Protein AF-A0A6J4FCR2-F1 (afdb_monomer_lite)

Secondary structure (DSSP, 8-state):
-----EEEEEETTTTEEEEEEEE--TT-SSPEEEETTT--EEE----SSTTSS-PPP--------

pLDDT: mean 71.83, std 17.93, range [42.75, 92.62]

Sequence (65 aa):
MYDHDDEFHHCPQCQRRTRHRVSRGERKLADALWCQTCYHVHMRAQTEAASATARPPHRQADRAA

Structure (mmCIF, N/CA/C/O backbone):
data_AF-A0A6J4FCR2-F1
#
_entry.id   AF-A0A6J4FCR2-F1
#
loop_
_atom_site.group_PDB
_atom_site.id
_atom_site.type_symbol
_atom_site.label_atom_id
_atom_site.label_alt_id
_atom_site.label_comp_id
_atom_site.label_asym_id
_atom_site.label_entity_id
_atom_site.label_seq_id
_atom_site.pdbx_PDB_ins_code
_atom_site.Cartn_x
_atom_site.Cartn_y
_atom_site.Cartn_z
_atom_site.occupancy
_atom_site.B_iso_or_equiv
_atom_site.auth_seq_id
_atom_site.auth_comp_id
_atom_site.auth_asym_id
_atom_site.auth_atom_id
_atom_site.pdbx_PDB_model_num
ATOM 1 N N . MET A 1 1 ? 24.341 1.717 4.009 1.00 43.06 1 MET A N 1
ATOM 2 C CA . MET A 1 1 ? 23.187 1.786 4.925 1.00 43.06 1 MET A CA 1
ATOM 3 C C . MET A 1 1 ? 21.986 1.411 4.075 1.00 43.06 1 MET A C 1
ATOM 5 O O . MET A 1 1 ? 21.679 2.168 3.169 1.00 43.06 1 MET A O 1
ATOM 9 N N . TYR A 1 2 ? 21.457 0.189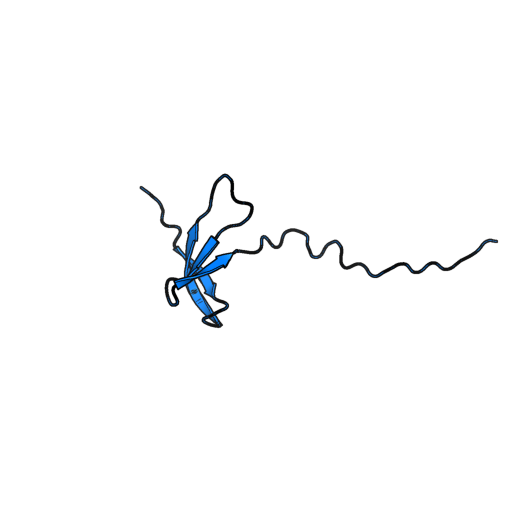 4.192 1.00 49.31 2 TYR A N 1
ATOM 10 C CA . TYR A 1 2 ? 20.329 -0.228 3.351 1.00 49.31 2 TYR A CA 1
ATOM 11 C C . TYR A 1 2 ? 19.097 0.509 3.852 1.00 49.31 2 TYR A C 1
ATOM 13 O O . TYR A 1 2 ? 18.538 0.121 4.876 1.00 49.31 2 TYR A O 1
ATOM 21 N N . ASP A 1 3 ? 18.751 1.596 3.173 1.00 52.91 3 ASP A N 1
ATOM 22 C CA . ASP A 1 3 ? 17.501 2.311 3.370 1.00 52.91 3 ASP A CA 1
ATOM 23 C C . ASP A 1 3 ? 16.375 1.287 3.200 1.00 52.91 3 ASP A C 1
ATOM 25 O O . ASP A 1 3 ? 16.234 0.641 2.160 1.00 52.91 3 ASP A O 1
ATOM 29 N N . HIS A 1 4 ? 15.711 0.955 4.301 1.00 61.47 4 HIS A N 1
ATOM 30 C CA . HIS A 1 4 ? 14.492 0.175 4.225 1.00 61.47 4 HIS A CA 1
ATOM 31 C C . HIS A 1 4 ? 13.419 1.225 3.986 1.00 61.47 4 HIS A C 1
ATOM 33 O O . HIS A 1 4 ? 12.956 1.824 4.952 1.00 61.47 4 HIS A O 1
ATOM 39 N N . ASP A 1 5 ? 13.081 1.473 2.718 1.00 73.00 5 ASP A N 1
ATOM 40 C CA . ASP A 1 5 ? 11.977 2.350 2.329 1.00 73.00 5 ASP A CA 1
ATOM 41 C C . ASP A 1 5 ? 10.663 1.772 2.894 1.00 73.00 5 ASP A C 1
ATOM 43 O O . ASP A 1 5 ? 9.952 0.988 2.258 1.00 73.00 5 ASP A O 1
ATOM 47 N N . ASP A 1 6 ? 10.381 2.059 4.162 1.00 81.94 6 ASP A N 1
ATOM 48 C CA . ASP A 1 6 ? 9.138 1.729 4.844 1.00 81.94 6 ASP A CA 1
ATOM 49 C C . ASP A 1 6 ? 8.129 2.856 4.568 1.00 81.94 6 ASP A C 1
ATOM 51 O O . ASP A 1 6 ? 8.165 3.918 5.187 1.00 81.94 6 ASP A O 1
ATOM 55 N N . GLU A 1 7 ? 7.186 2.617 3.658 1.00 88.31 7 GLU A N 1
ATOM 56 C CA . GLU A 1 7 ? 6.179 3.590 3.223 1.00 88.31 7 GLU A CA 1
ATOM 57 C C . GLU A 1 7 ? 4.754 3.175 3.633 1.00 88.31 7 GLU A C 1
ATOM 59 O O . GLU A 1 7 ? 4.425 1.998 3.803 1.00 88.31 7 GLU A O 1
ATOM 64 N N . PHE A 1 8 ? 3.850 4.145 3.801 1.00 89.25 8 PHE A N 1
ATOM 65 C CA . PHE A 1 8 ? 2.457 3.874 4.177 1.00 89.25 8 PHE A CA 1
ATOM 66 C C . PHE A 1 8 ? 1.555 3.667 2.956 1.00 89.25 8 PHE A C 1
ATOM 68 O O . PHE A 1 8 ? 1.025 4.631 2.394 1.00 89.25 8 PHE A O 1
ATOM 75 N N . HIS A 1 9 ? 1.285 2.403 2.627 1.00 87.75 9 HIS A N 1
ATOM 76 C CA . HIS A 1 9 ? 0.392 1.995 1.538 1.00 87.75 9 HIS A CA 1
ATOM 77 C C . HIS A 1 9 ? -0.906 1.354 2.036 1.00 87.75 9 HIS A C 1
ATOM 79 O O . HIS A 1 9 ? -1.022 0.924 3.186 1.00 87.75 9 HIS A O 1
ATOM 85 N N . HIS A 1 10 ? -1.913 1.308 1.164 1.00 89.44 10 HIS A N 1
ATOM 86 C CA . HIS A 1 10 ? -3.146 0.578 1.434 1.00 89.44 10 HIS A CA 1
ATOM 87 C C . HIS A 1 10 ? -2.907 -0.920 1.231 1.00 89.44 10 HIS A C 1
ATOM 89 O O . HIS A 1 10 ? -2.517 -1.339 0.146 1.00 89.44 10 HIS A O 1
ATOM 95 N N . CYS A 1 11 ? -3.143 -1.723 2.267 1.00 90.31 11 CYS A N 1
ATOM 96 C CA . CYS A 1 11 ? -3.028 -3.170 2.159 1.00 90.31 11 CYS A CA 1
ATOM 97 C C . CYS A 1 11 ? -4.375 -3.762 1.718 1.00 90.31 11 CYS A C 1
ATOM 99 O O . CYS A 1 11 ? -5.350 -3.578 2.448 1.00 90.31 11 CYS A O 1
ATOM 101 N N . PRO A 1 12 ? -4.451 -4.532 0.618 1.00 87.31 12 PRO A N 1
ATOM 102 C CA . PRO A 1 12 ? -5.700 -5.171 0.192 1.00 87.31 12 PRO A CA 1
ATOM 103 C C . PRO A 1 12 ? -6.214 -6.192 1.217 1.00 87.31 12 PRO A C 1
ATOM 105 O O . PRO A 1 12 ? -7.419 -6.351 1.376 1.00 87.31 12 PRO A O 1
ATOM 108 N N . GLN A 1 13 ? -5.309 -6.831 1.966 1.00 89.69 13 GLN A N 1
ATOM 109 C CA . GLN A 1 13 ? -5.675 -7.806 2.992 1.00 89.69 13 GLN A CA 1
ATOM 110 C C . GLN A 1 13 ? -6.156 -7.144 4.289 1.00 89.69 13 GLN A C 1
ATOM 112 O O . GLN A 1 13 ? -7.067 -7.641 4.940 1.00 89.69 13 GLN A O 1
ATOM 117 N N . CYS A 1 14 ? -5.555 -6.016 4.687 1.00 88.69 14 CYS A N 1
ATOM 118 C CA . CYS A 1 14 ? -5.996 -5.289 5.883 1.00 88.69 14 CYS A CA 1
ATOM 119 C C . CYS A 1 14 ? -7.111 -4.276 5.600 1.00 88.69 14 CYS A C 1
ATOM 121 O O . CYS A 1 14 ? -7.647 -3.713 6.551 1.00 88.69 14 CYS A O 1
ATOM 123 N N . GLN A 1 15 ? -7.386 -3.985 4.324 1.00 89.19 15 GLN A N 1
ATOM 124 C CA . GLN A 1 15 ? -8.325 -2.963 3.847 1.00 89.19 15 GLN A CA 1
ATOM 125 C C . GLN A 1 15 ? -8.123 -1.585 4.502 1.00 89.19 15 GLN A C 1
ATOM 127 O O . GLN A 1 15 ? -9.049 -0.795 4.670 1.00 89.19 15 GLN A O 1
ATOM 132 N N . ARG A 1 16 ? -6.883 -1.278 4.896 1.00 90.38 16 ARG A N 1
ATOM 133 C CA . ARG A 1 16 ? -6.506 -0.031 5.573 1.00 90.38 16 ARG A CA 1
ATOM 134 C C . ARG A 1 16 ? -5.085 0.373 5.206 1.00 90.38 16 ARG A C 1
ATOM 136 O O . ARG A 1 16 ? -4.303 -0.448 4.720 1.00 90.38 16 ARG A O 1
ATOM 143 N N . ARG A 1 17 ? -4.735 1.638 5.458 1.00 90.94 17 ARG A N 1
ATOM 144 C CA . ARG A 1 17 ? -3.345 2.100 5.335 1.00 90.94 17 ARG A CA 1
ATOM 145 C C . ARG A 1 17 ? -2.506 1.504 6.457 1.00 90.94 17 ARG A C 1
ATOM 147 O O . ARG A 1 17 ? -2.805 1.700 7.631 1.00 90.94 17 ARG A O 1
ATOM 154 N N . THR A 1 18 ? -1.458 0.790 6.080 1.00 91.50 18 THR A N 1
ATOM 155 C CA . THR A 1 18 ? -0.484 0.193 6.994 1.00 91.50 18 THR A CA 1
ATOM 156 C C . THR A 1 18 ? 0.926 0.487 6.500 1.00 91.50 18 THR A C 1
ATOM 158 O O . THR A 1 18 ? 1.134 0.916 5.360 1.00 91.50 18 THR A O 1
ATOM 161 N N . ARG A 1 19 ? 1.917 0.280 7.366 1.00 92.56 19 ARG A N 1
ATOM 162 C CA . ARG A 1 19 ? 3.323 0.415 6.985 1.00 92.56 19 ARG A CA 1
ATOM 163 C C . ARG A 1 19 ? 3.726 -0.769 6.107 1.00 92.56 19 ARG A C 1
ATOM 165 O O . ARG A 1 19 ? 3.434 -1.916 6.453 1.00 92.56 19 ARG A O 1
ATOM 172 N N . HIS A 1 20 ? 4.362 -0.490 4.980 1.00 91.94 20 HIS A N 1
ATOM 173 C CA . HIS A 1 20 ? 4.830 -1.480 4.026 1.00 91.94 20 HIS A CA 1
ATOM 174 C C . HIS A 1 20 ? 6.304 -1.265 3.731 1.00 91.94 20 HIS A C 1
ATOM 176 O O . HIS A 1 20 ? 6.721 -0.145 3.472 1.00 91.94 20 HIS A O 1
ATOM 182 N N . ARG A 1 21 ? 7.070 -2.348 3.698 1.00 89.25 21 ARG A N 1
ATOM 183 C CA . ARG A 1 21 ? 8.449 -2.315 3.231 1.00 89.25 21 ARG A CA 1
ATOM 184 C C . ARG A 1 21 ? 8.461 -2.417 1.713 1.00 89.25 21 ARG A C 1
ATOM 186 O O . ARG A 1 21 ? 7.934 -3.390 1.163 1.00 89.25 21 ARG A O 1
ATOM 193 N N . VAL A 1 22 ? 9.043 -1.430 1.048 1.00 87.50 22 VAL A N 1
ATOM 194 C CA . VAL A 1 22 ? 9.126 -1.386 -0.410 1.00 87.50 22 VAL A CA 1
ATOM 195 C C . VAL A 1 22 ? 10.431 -2.035 -0.854 1.00 87.50 22 VAL A C 1
ATOM 197 O O . VAL A 1 22 ? 11.512 -1.709 -0.377 1.00 87.50 22 VAL A O 1
ATOM 200 N N . SER A 1 23 ? 10.340 -3.010 -1.754 1.00 84.75 23 SER A N 1
ATOM 201 C CA . SER A 1 23 ? 11.506 -3.621 -2.396 1.00 84.75 23 SER A CA 1
ATOM 202 C C . SER A 1 23 ? 11.553 -3.189 -3.853 1.00 84.75 23 SER A C 1
ATOM 204 O O . SER A 1 23 ? 10.953 -3.836 -4.718 1.00 84.75 23 SER A O 1
ATOM 206 N N . ARG A 1 24 ? 12.269 -2.090 -4.101 1.00 79.69 24 ARG A N 1
ATOM 207 C CA . ARG A 1 24 ? 12.551 -1.570 -5.442 1.00 79.69 24 ARG A CA 1
ATOM 208 C C . ARG A 1 24 ? 13.773 -2.304 -5.985 1.00 79.69 24 ARG A C 1
ATOM 210 O O . ARG A 1 24 ? 14.855 -2.239 -5.409 1.00 79.69 24 ARG A O 1
ATOM 217 N N . GLY A 1 25 ? 13.583 -3.100 -7.031 1.00 70.25 25 GLY A N 1
ATOM 218 C CA . GLY A 1 25 ? 14.672 -3.834 -7.671 1.00 70.25 25 GLY A CA 1
ATOM 219 C C . GLY A 1 25 ? 15.038 -3.177 -8.991 1.00 70.25 25 GLY A C 1
ATOM 220 O O . GLY A 1 25 ? 14.162 -3.010 -9.827 1.00 70.25 25 GLY A O 1
ATOM 221 N N . GLU A 1 26 ? 16.324 -2.911 -9.219 1.00 64.00 26 GLU A N 1
ATOM 222 C CA . GLU A 1 26 ? 16.858 -2.272 -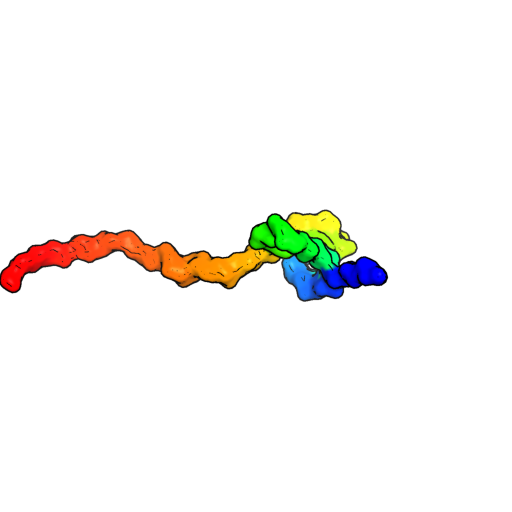10.441 1.00 64.00 26 GLU A CA 1
ATOM 223 C C . GLU A 1 26 ? 16.482 -3.003 -11.752 1.00 64.00 26 GLU A C 1
ATOM 225 O O . GLU A 1 26 ? 16.557 -2.445 -12.839 1.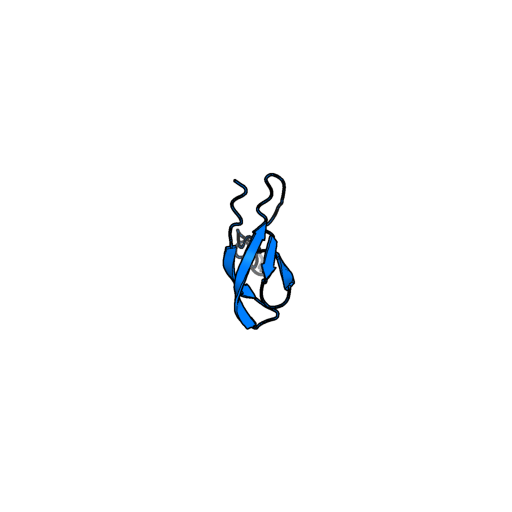00 64.00 26 GLU A O 1
ATOM 230 N N . ARG A 1 27 ? 16.038 -4.265 -11.652 1.00 67.56 27 ARG A N 1
ATOM 231 C CA . ARG A 1 27 ? 15.616 -5.126 -12.771 1.00 67.56 27 ARG A CA 1
ATOM 232 C C . ARG A 1 27 ? 14.167 -5.620 -12.674 1.00 67.56 27 ARG A C 1
ATOM 234 O O . ARG A 1 27 ? 13.796 -6.550 -13.388 1.00 67.56 27 ARG A O 1
ATOM 241 N N . LYS A 1 28 ? 13.35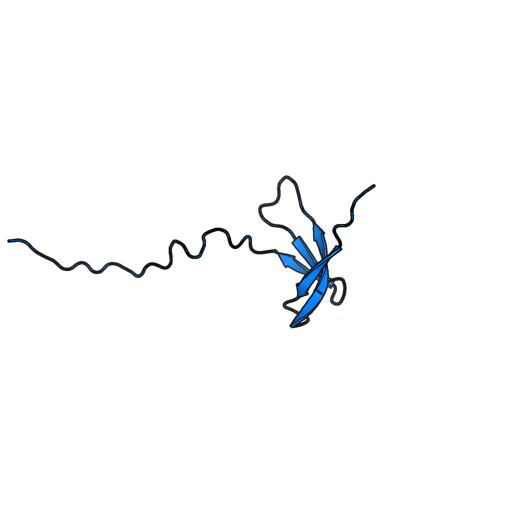4 -5.088 -11.754 1.00 62.06 28 LYS A N 1
ATOM 242 C CA . LYS A 1 28 ? 11.971 -5.553 -11.558 1.00 62.06 28 LYS A CA 1
ATOM 243 C C . LYS A 1 28 ? 10.983 -4.643 -12.282 1.00 62.06 28 LYS A C 1
ATOM 245 O O . LYS A 1 28 ? 11.034 -3.432 -12.149 1.00 62.06 28 LYS A O 1
ATOM 250 N N . LEU A 1 29 ? 10.042 -5.264 -12.993 1.00 65.00 29 LEU A N 1
ATOM 251 C CA . LEU A 1 29 ? 8.932 -4.605 -13.696 1.00 65.00 29 LEU A CA 1
ATOM 252 C C . LEU A 1 29 ? 7.948 -3.880 -12.757 1.00 65.00 29 LEU A C 1
ATOM 254 O O . LEU A 1 29 ? 7.107 -3.128 -13.237 1.00 65.00 29 LEU A O 1
ATOM 258 N N . ALA A 1 30 ? 7.999 -4.130 -11.446 1.00 73.00 30 ALA A N 1
ATOM 259 C CA . ALA A 1 30 ? 7.125 -3.503 -10.460 1.00 73.00 30 ALA A CA 1
ATOM 260 C C . ALA A 1 30 ? 7.747 -3.522 -9.057 1.00 73.00 30 ALA A C 1
ATOM 262 O O . ALA A 1 30 ? 8.470 -4.460 -8.696 1.00 73.00 30 ALA A O 1
ATOM 263 N N . ASP A 1 31 ? 7.394 -2.519 -8.252 1.00 82.88 31 ASP A N 1
ATOM 264 C CA . ASP A 1 31 ? 7.772 -2.440 -6.843 1.00 82.88 31 ASP A CA 1
ATOM 265 C C . ASP A 1 31 ? 6.964 -3.441 -6.013 1.00 82.88 31 ASP A C 1
ATOM 267 O O . ASP A 1 31 ? 5.731 -3.486 -6.078 1.00 82.88 31 ASP A O 1
ATOM 271 N N . ALA A 1 32 ? 7.650 -4.240 -5.196 1.00 86.38 32 ALA A N 1
ATOM 272 C CA . ALA A 1 32 ? 6.988 -5.146 -4.264 1.00 86.38 32 ALA A CA 1
ATOM 273 C C . ALA A 1 32 ? 6.729 -4.435 -2.928 1.00 86.38 32 ALA A C 1
ATOM 275 O O . ALA A 1 32 ? 7.660 -3.937 -2.295 1.00 86.38 32 ALA A O 1
ATOM 276 N N . LEU A 1 33 ? 5.467 -4.421 -2.497 1.00 89.94 33 LEU A N 1
ATOM 277 C CA . LEU A 1 33 ? 5.000 -3.833 -1.246 1.00 89.94 33 LEU A CA 1
ATOM 278 C C . LEU A 1 33 ? 4.738 -4.934 -0.221 1.00 89.94 33 LEU A C 1
ATOM 280 O O . LEU A 1 33 ? 3.842 -5.768 -0.397 1.00 89.94 33 LEU A O 1
ATOM 284 N N . TRP A 1 34 ? 5.487 -4.911 0.879 1.00 91.69 34 TRP A N 1
ATOM 285 C CA . TRP A 1 34 ? 5.387 -5.927 1.920 1.00 91.69 34 TRP A CA 1
ATOM 286 C C . TRP A 1 34 ? 4.741 -5.375 3.189 1.00 91.69 34 TRP A C 1
ATOM 288 O O . TRP A 1 34 ? 5.345 -4.574 3.895 1.00 91.69 34 TRP A O 1
ATOM 298 N N . CYS A 1 35 ? 3.500 -5.770 3.481 1.00 92.44 35 CYS A N 1
ATOM 299 C CA . CYS A 1 35 ? 2.758 -5.237 4.625 1.00 92.44 35 CYS A CA 1
ATOM 300 C C . CYS A 1 35 ? 3.377 -5.689 5.951 1.00 92.44 35 CYS A C 1
ATOM 302 O O . CYS A 1 35 ? 3.401 -6.878 6.244 1.00 92.44 35 CYS A O 1
ATOM 304 N N . GLN A 1 36 ? 3.779 -4.750 6.805 1.00 91.50 36 GLN A N 1
ATOM 305 C CA . GLN A 1 36 ? 4.371 -5.052 8.115 1.00 91.50 36 GLN A CA 1
ATOM 306 C C . GLN A 1 36 ? 3.325 -5.477 9.167 1.00 91.50 36 GLN A C 1
ATOM 308 O O . GLN A 1 36 ? 3.681 -5.846 10.278 1.00 91.50 36 GLN A O 1
ATOM 313 N N . THR A 1 37 ? 2.025 -5.403 8.849 1.00 90.62 37 THR A N 1
ATOM 314 C CA . THR A 1 37 ? 0.937 -5.784 9.770 1.00 90.62 37 THR A CA 1
AT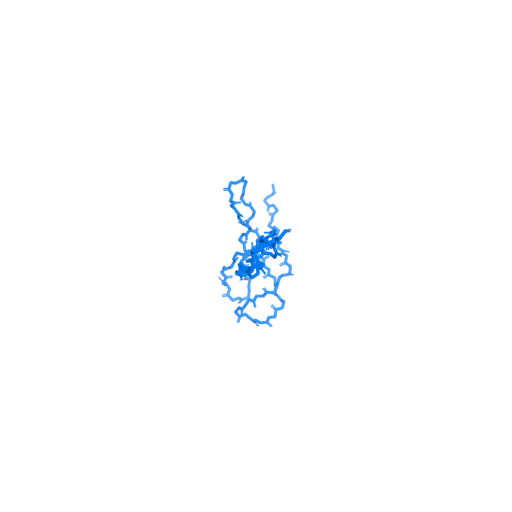OM 315 C C . THR A 1 37 ? 0.453 -7.213 9.551 1.00 90.62 37 THR A C 1
ATOM 317 O O . THR A 1 37 ? 0.222 -7.932 10.514 1.00 90.62 37 THR A O 1
ATOM 320 N N . CYS A 1 38 ? 0.258 -7.617 8.294 1.00 92.62 38 CYS A N 1
ATOM 321 C CA . CYS A 1 38 ? -0.261 -8.943 7.940 1.00 92.62 38 CYS A CA 1
ATOM 322 C C . CYS A 1 38 ? 0.736 -9.790 7.141 1.00 92.62 38 CYS A C 1
ATOM 324 O O . CYS A 1 38 ? 0.382 -10.878 6.700 1.00 92.62 38 CYS A O 1
ATOM 326 N N . TYR A 1 39 ? 1.953 -9.282 6.916 1.00 89.75 39 TYR A N 1
ATOM 327 C CA . TYR A 1 39 ? 3.034 -9.943 6.174 1.00 89.75 39 TYR A CA 1
ATOM 328 C C . TYR A 1 39 ? 2.689 -10.324 4.723 1.00 89.75 39 TYR A C 1
ATOM 330 O O . TYR A 1 39 ? 3.428 -11.053 4.063 1.00 89.75 39 TYR A O 1
ATOM 338 N N . HIS A 1 40 ? 1.592 -9.781 4.188 1.00 88.75 40 HIS A N 1
ATOM 339 C CA . HIS A 1 40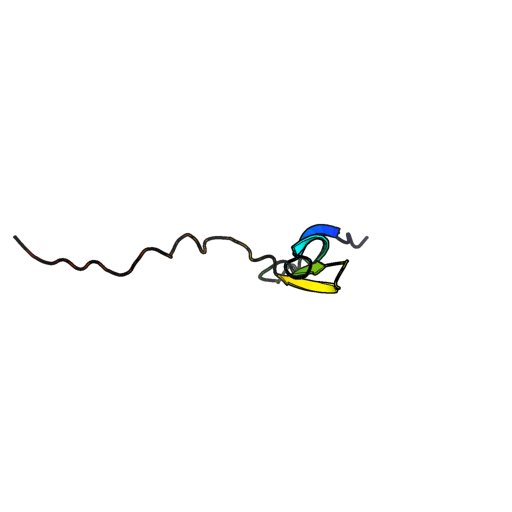 ? 1.162 -10.006 2.814 1.00 88.75 40 HIS A CA 1
ATOM 340 C C . HIS A 1 40 ? 2.001 -9.176 1.829 1.00 88.75 40 HIS A C 1
ATOM 342 O O . HIS A 1 40 ? 2.123 -7.953 1.978 1.00 88.75 40 HIS A O 1
ATOM 348 N N . VAL A 1 41 ? 2.553 -9.831 0.802 1.00 88.44 41 VAL A N 1
ATOM 349 C CA . VAL A 1 41 ? 3.212 -9.170 -0.339 1.00 88.44 41 VAL A CA 1
ATOM 350 C C . VAL A 1 41 ? 2.166 -8.860 -1.396 1.00 88.44 41 VAL A C 1
ATOM 352 O O . VAL A 1 41 ? 1.406 -9.737 -1.794 1.00 88.44 41 VAL A O 1
ATOM 355 N N . HIS A 1 42 ? 2.156 -7.638 -1.908 1.00 86.62 42 HIS A N 1
ATOM 356 C CA . HIS A 1 42 ? 1.459 -7.324 -3.151 1.00 86.62 42 HIS A CA 1
ATOM 357 C C . HIS A 1 42 ? 2.336 -6.425 -4.016 1.00 86.62 42 HIS A C 1
ATOM 359 O O . HIS A 1 42 ? 3.246 -5.766 -3.522 1.00 86.62 42 HIS A O 1
ATOM 365 N N . MET A 1 43 ? 2.108 -6.434 -5.323 1.00 84.38 43 MET A N 1
ATOM 366 C CA . MET A 1 43 ? 2.866 -5.588 -6.239 1.00 84.38 43 MET A CA 1
ATOM 367 C C . MET A 1 43 ? 2.164 -4.240 -6.361 1.00 84.38 43 MET A C 1
ATOM 369 O O . MET A 1 43 ? 0.936 -4.187 -6.481 1.00 84.38 43 MET A O 1
ATOM 373 N N . ARG A 1 44 ? 2.934 -3.151 -6.350 1.00 75.00 44 ARG A N 1
ATOM 374 C CA . ARG A 1 44 ? 2.439 -1.854 -6.800 1.00 75.00 44 ARG A CA 1
ATOM 375 C C . ARG A 1 44 ? 2.215 -2.009 -8.296 1.00 75.00 44 ARG A C 1
ATOM 377 O O . ARG A 1 44 ? 3.177 -2.039 -9.058 1.00 75.00 44 ARG A O 1
ATOM 384 N N . ALA A 1 45 ? 0.961 -2.191 -8.709 1.00 64.75 45 ALA A N 1
ATOM 385 C CA . ALA A 1 45 ? 0.626 -2.080 -10.117 1.00 64.75 45 ALA A CA 1
ATOM 386 C C . ALA A 1 45 ? 1.129 -0.702 -10.548 1.00 64.75 45 ALA A C 1
ATOM 388 O O . ALA A 1 45 ? 0.662 0.315 -10.030 1.00 64.75 45 ALA A O 1
ATOM 389 N N . GLN A 1 46 ? 2.152 -0.671 -11.402 1.00 53.94 46 GLN A N 1
ATOM 390 C CA . GLN A 1 46 ? 2.495 0.545 -12.111 1.00 53.94 46 GLN A CA 1
ATOM 391 C C . GLN A 1 46 ? 1.260 0.843 -12.947 1.00 53.94 46 GLN A C 1
ATOM 393 O O . GLN A 1 46 ? 1.038 0.228 -13.986 1.00 53.94 46 GLN A O 1
ATOM 398 N N . THR A 1 47 ? 0.379 1.697 -12.433 1.00 45.66 47 THR A N 1
ATOM 399 C CA . THR A 1 47 ? -0.775 2.206 -13.167 1.00 45.66 47 THR A CA 1
ATOM 400 C C . THR A 1 47 ? -0.263 3.197 -14.208 1.00 45.66 47 THR A C 1
ATOM 402 O O . THR A 1 47 ? -0.642 4.361 -14.230 1.00 45.66 47 THR A O 1
ATOM 405 N N . GLU A 1 48 ? 0.655 2.751 -15.051 1.00 48.50 48 GLU A N 1
ATOM 406 C CA . GLU A 1 48 ? 1.002 3.415 -16.283 1.00 48.50 48 GLU A CA 1
ATOM 407 C C . GLU A 1 48 ? 0.097 2.787 -17.349 1.00 48.50 48 GLU A C 1
ATOM 409 O O . GLU A 1 48 ? 0.093 1.582 -17.579 1.00 48.50 48 GLU A O 1
ATOM 414 N N . ALA A 1 49 ? -0.732 3.610 -17.982 1.00 45.88 49 ALA A N 1
ATOM 415 C CA . ALA A 1 49 ? -1.255 3.350 -19.323 1.00 45.88 49 ALA A CA 1
ATOM 416 C C . ALA A 1 49 ? -2.278 2.213 -19.573 1.00 45.88 49 ALA A C 1
ATOM 418 O O . ALA A 1 49 ? -2.711 2.073 -20.714 1.00 45.88 49 ALA A O 1
ATOM 419 N N . ALA A 1 50 ? -2.794 1.473 -18.584 1.00 45.50 50 ALA A N 1
ATOM 420 C CA . ALA A 1 50 ? -3.914 0.542 -18.851 1.00 45.50 50 ALA A CA 1
ATOM 421 C C . ALA A 1 50 ? -5.282 1.238 -19.059 1.00 45.50 50 ALA A C 1
ATOM 423 O O . ALA A 1 50 ? -6.242 0.602 -19.489 1.00 45.50 50 ALA A O 1
ATOM 424 N N . SER A 1 51 ? -5.372 2.553 -18.830 1.00 42.75 51 SER A N 1
ATOM 425 C CA . SER A 1 51 ? -6.541 3.366 -19.208 1.00 42.75 51 SER A CA 1
ATOM 426 C C . SER A 1 51 ? -6.453 3.947 -20.630 1.00 42.75 51 SER A C 1
ATOM 428 O O . SER A 1 51 ? -7.284 4.776 -20.988 1.00 42.75 51 SER A O 1
ATOM 430 N N . ALA A 1 52 ? -5.474 3.541 -21.453 1.00 48.38 52 ALA A N 1
ATOM 431 C CA . ALA A 1 52 ? -5.344 4.021 -22.836 1.00 48.38 52 ALA A CA 1
ATOM 432 C C . ALA A 1 52 ? -5.981 3.105 -23.902 1.00 48.38 52 ALA A C 1
ATOM 434 O O . ALA A 1 52 ? -6.119 3.537 -25.045 1.00 48.38 52 ALA A O 1
ATOM 435 N N . THR A 1 53 ? -6.431 1.885 -23.567 1.00 49.16 53 THR A N 1
ATOM 436 C CA . THR A 1 53 ? -6.926 0.952 -24.608 1.00 49.16 53 THR A CA 1
ATOM 437 C C . THR A 1 53 ? -8.199 0.183 -24.260 1.00 49.16 53 THR A C 1
ATOM 439 O O . THR A 1 53 ? -8.563 -0.749 -24.968 1.00 49.16 53 THR A O 1
ATOM 442 N N . ALA A 1 54 ? -8.965 0.612 -23.256 1.00 49.72 54 ALA A N 1
ATOM 443 C CA . ALA A 1 54 ? -10.373 0.221 -23.155 1.00 49.72 54 ALA A CA 1
ATOM 444 C C . ALA A 1 54 ? -11.243 1.158 -24.017 1.00 49.72 54 ALA A C 1
ATOM 446 O O . ALA A 1 54 ? -12.171 1.795 -23.523 1.00 49.72 54 ALA A O 1
ATOM 447 N N . ARG A 1 55 ? -10.916 1.295 -25.312 1.00 51.62 55 ARG A N 1
ATOM 448 C CA . ARG A 1 55 ? -11.811 1.937 -26.287 1.00 51.62 55 ARG A CA 1
ATOM 449 C C . ARG A 1 55 ? -12.589 0.823 -27.010 1.00 51.62 55 ARG A C 1
ATOM 451 O O . ARG A 1 55 ? -11.963 -0.132 -27.461 1.00 51.62 55 ARG A O 1
ATOM 458 N N . PRO A 1 56 ? -13.931 0.896 -27.051 1.00 52.91 56 PRO A N 1
ATOM 459 C CA . PRO A 1 56 ? -14.818 -0.218 -27.409 1.00 52.91 56 PRO A CA 1
ATOM 460 C C . PRO A 1 56 ? -14.642 -0.743 -28.848 1.00 52.91 56 PRO A C 1
ATOM 462 O O . PRO A 1 56 ? -14.099 -0.036 -29.702 1.00 52.91 56 PRO A O 1
ATOM 465 N N . PRO A 1 57 ? -15.126 -1.971 -29.140 1.00 54.00 57 PRO A N 1
ATOM 466 C CA . PRO A 1 57 ? -14.969 -2.610 -30.441 1.00 54.00 57 PRO A CA 1
ATOM 467 C C . PRO A 1 57 ? -15.770 -1.891 -31.540 1.00 54.00 57 PRO A C 1
ATOM 469 O O . PRO A 1 57 ? -16.971 -1.676 -31.424 1.00 54.00 57 PRO A O 1
ATOM 472 N N . HIS A 1 58 ? -15.062 -1.533 -32.612 1.00 58.91 58 HIS A N 1
ATOM 473 C CA . HIS A 1 58 ? -15.484 -1.567 -34.017 1.00 58.91 58 HIS A CA 1
ATOM 474 C C . HIS A 1 58 ? -16.971 -1.273 -34.339 1.00 58.91 58 HIS A C 1
ATOM 476 O O . HIS A 1 58 ? -17.772 -2.190 -34.514 1.00 58.91 58 HIS A O 1
ATOM 482 N N . ARG A 1 59 ? -17.323 0.003 -34.570 1.00 55.12 59 ARG A N 1
ATOM 483 C CA . ARG A 1 59 ? -18.506 0.354 -35.380 1.00 55.12 59 ARG A CA 1
ATOM 484 C C . ARG A 1 59 ? -18.079 0.513 -36.842 1.00 55.12 59 ARG A C 1
ATOM 486 O O . ARG A 1 59 ? -17.790 1.616 -37.293 1.00 55.12 59 ARG A O 1
ATOM 493 N N . GLN A 1 60 ? -18.022 -0.608 -37.562 1.00 59.69 60 GLN A N 1
ATOM 494 C CA . GLN A 1 60 ? -18.166 -0.613 -39.019 1.00 59.69 60 GLN A CA 1
ATOM 495 C C . GLN A 1 60 ? -19.597 -0.154 -39.324 1.00 59.69 60 GLN A C 1
ATOM 497 O O . GLN A 1 60 ? -20.558 -0.821 -38.953 1.00 59.69 60 GLN A O 1
ATOM 502 N N . ALA A 1 61 ? -19.736 1.002 -39.950 1.00 53.66 61 ALA A N 1
ATOM 503 C CA . ALA A 1 61 ? -20.904 1.383 -40.735 1.00 53.66 61 ALA A CA 1
ATOM 504 C C . ALA A 1 61 ? -20.306 2.168 -41.908 1.00 53.66 61 ALA A C 1
ATOM 506 O O . ALA A 1 61 ? -19.822 3.278 -41.727 1.00 53.66 61 ALA A O 1
ATOM 507 N N . ASP A 1 62 ? -19.866 1.450 -42.934 1.00 54.16 62 ASP A N 1
ATOM 508 C CA . ASP A 1 62 ? -20.675 1.140 -44.116 1.00 54.16 62 ASP A CA 1
ATOM 509 C C . ASP A 1 62 ? -20.914 2.400 -44.965 1.00 54.16 62 ASP A C 1
ATOM 511 O O . ASP A 1 62 ? -21.699 3.272 -44.609 1.00 54.16 62 ASP A O 1
ATOM 515 N N . ARG A 1 63 ? -20.239 2.390 -46.126 1.00 49.09 63 ARG A N 1
ATOM 516 C CA . ARG A 1 63 ? -20.824 2.693 -47.441 1.00 49.09 63 ARG A CA 1
ATOM 517 C C . ARG A 1 63 ? -20.844 4.143 -47.939 1.00 49.09 63 ARG A C 1
ATOM 519 O O . ARG A 1 63 ? -21.658 4.968 -47.558 1.00 49.09 63 ARG A O 1
ATOM 526 N N . ALA A 1 64 ? -19.943 4.349 -48.902 1.00 47.84 64 ALA A N 1
ATOM 527 C CA . ALA A 1 64 ? -20.201 4.838 -50.258 1.00 47.84 64 ALA A CA 1
ATOM 528 C C . ALA A 1 64 ? -21.351 5.839 -50.474 1.00 47.84 64 ALA A C 1
ATOM 530 O O . ALA A 1 64 ? -22.519 5.452 -50.439 1.00 47.84 64 ALA A O 1
ATOM 531 N N . ALA A 1 65 ? -20.981 7.053 -50.885 1.00 44.81 65 ALA A N 1
ATOM 532 C CA . ALA A 1 65 ? -21.574 7.778 -52.011 1.00 44.81 65 ALA A CA 1
ATOM 533 C C . ALA A 1 65 ? -20.593 8.864 -52.471 1.00 44.81 65 ALA A C 1
ATOM 535 O O . ALA A 1 65 ? -20.077 9.582 -51.586 1.00 44.81 65 ALA A O 1
#

Foldseek 3Di:
DPPQPFDFDQDPVVNGTATWGWDDDPPDPFIWTQGPPPRDIDTPPPPPDPVPPPPDDDDDDDDDD

Radius of gyration: 19.9 Å; chains: 1; bounding box: 45×18×62 Å